Protein AF-A0A1B9ARV3-F1 (afdb_monomer)

Sequence (126 aa):
MAINAYEHFIKKLQHSSLKDSFISIQKDLKNHAILISERIQNLGGTPITSEGIFGRIEAKVVNLIENYNSEEEIIKHAIKGENIYGIKMSEDLVRGKLDEESLSLVHKILDKDREHVDYLKSLLHS

Solvent-accessible surface area (backbone atoms only — not comparable to full-atom values): 7226 Å² total; per-residue (Å²): 107,72,55,58,54,40,51,57,48,41,70,71,27,74,90,44,89,58,29,64,58,49,51,50,52,35,50,51,52,50,50,49,54,48,56,52,37,52,53,34,4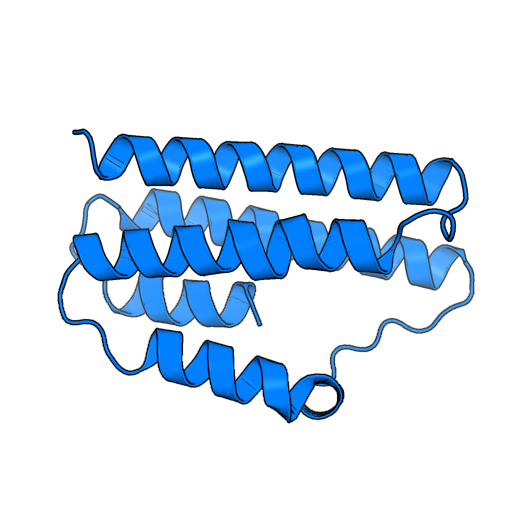3,76,74,73,45,79,68,82,85,64,68,74,84,45,46,77,58,47,55,53,51,49,60,62,68,75,72,68,93,48,71,70,48,48,43,54,44,49,38,51,45,41,52,50,62,54,38,51,46,44,54,68,71,47,65,95,71,59,56,72,68,58,42,54,53,51,49,58,48,46,53,50,48,50,52,52,39,53,54,46,51,49,67,76,76,105

Foldseek 3Di:
DLLVLLVLLLVVCVVPPCNVVSVVVSVLVVVLLVVLQVVCVVVVHHDDPDPPVPVVVNVVSVVLRPDDDDPLSSLVSNLCCLPPVVAPVVCVVCPPPDDPVSVVSSVVSNVVSVVSNVVSVVVVVD

Nearest PDB structures (foldseek):
  5ux1-assembly1_A  TM=6.892E-01  e=2.286E+00  Synechococcus sp. CC9605

Structure (mmCIF, N/CA/C/O backbone):
data_AF-A0A1B9ARV3-F1
#
_entry.id   AF-A0A1B9ARV3-F1
#
loop_
_atom_site.group_PDB
_atom_site.id
_atom_site.type_symbol
_atom_site.label_atom_id
_atom_site.label_alt_id
_atom_site.label_comp_id
_atom_site.label_asym_id
_atom_site.label_entity_id
_atom_site.label_seq_id
_atom_site.pdbx_PDB_ins_code
_atom_site.Cartn_x
_atom_site.Cartn_y
_atom_site.Cartn_z
_atom_site.occupancy
_atom_site.B_iso_or_equiv
_atom_site.auth_seq_id
_atom_site.auth_comp_id
_atom_site.auth_asym_id
_atom_site.auth_atom_id
_atom_site.pdbx_PDB_model_num
ATOM 1 N N . MET A 1 1 ? 6.340 0.013 5.255 1.00 77.75 1 MET A N 1
ATOM 2 C CA . MET A 1 1 ? 6.457 -1.146 4.331 1.00 77.75 1 MET A CA 1
ATOM 3 C C . MET A 1 1 ? 6.100 -0.795 2.886 1.00 77.75 1 MET A C 1
ATOM 5 O O . MET A 1 1 ? 7.031 -0.654 2.109 1.00 77.75 1 MET A O 1
ATOM 9 N N . ALA A 1 2 ? 4.824 -0.621 2.499 1.00 86.19 2 ALA A N 1
ATOM 10 C CA . ALA A 1 2 ? 4.455 -0.376 1.089 1.00 86.19 2 ALA A CA 1
ATOM 11 C C . ALA A 1 2 ? 5.093 0.903 0.507 1.00 86.19 2 ALA A C 1
ATOM 13 O O . ALA A 1 2 ? 5.691 0.861 -0.562 1.00 86.19 2 ALA A O 1
ATOM 14 N N . ILE A 1 3 ? 5.071 2.008 1.262 1.00 90.56 3 ILE A N 1
ATOM 15 C CA . ILE A 1 3 ? 5.721 3.278 0.885 1.00 90.56 3 ILE A CA 1
ATOM 16 C C . ILE A 1 3 ? 7.215 3.078 0.568 1.00 90.56 3 ILE A C 1
ATOM 18 O O . ILE A 1 3 ? 7.682 3.539 -0.476 1.00 90.56 3 ILE A O 1
ATOM 22 N N . ASN A 1 4 ? 7.931 2.348 1.432 1.00 86.88 4 ASN A N 1
ATOM 23 C CA . ASN A 1 4 ? 9.355 2.041 1.263 1.00 86.88 4 ASN A CA 1
ATOM 24 C C . ASN A 1 4 ? 9.570 1.149 0.027 1.00 86.88 4 ASN A C 1
ATOM 26 O O . ASN A 1 4 ? 10.448 1.426 -0.781 1.00 86.88 4 ASN A O 1
ATOM 30 N N . ALA A 1 5 ? 8.737 0.120 -0.182 1.00 88.31 5 ALA A N 1
ATOM 31 C CA . ALA A 1 5 ? 8.822 -0.735 -1.370 1.00 88.31 5 ALA A CA 1
ATOM 32 C C . ALA A 1 5 ? 8.704 0.080 -2.671 1.00 88.31 5 ALA A C 1
ATOM 34 O O . ALA A 1 5 ? 9.540 -0.051 -3.565 1.00 88.31 5 ALA A O 1
ATOM 35 N N . TYR A 1 6 ? 7.733 0.996 -2.740 1.00 92.81 6 TYR A N 1
ATOM 36 C CA . TYR A 1 6 ? 7.586 1.901 -3.881 1.00 92.81 6 TYR A CA 1
ATOM 37 C C . TYR A 1 6 ? 8.768 2.858 -4.046 1.00 92.81 6 TYR A C 1
ATOM 39 O O . TYR A 1 6 ? 9.150 3.146 -5.175 1.00 92.81 6 TYR A O 1
ATOM 47 N N . GLU A 1 7 ? 9.402 3.308 -2.962 1.00 91.62 7 GLU A N 1
ATOM 48 C CA . GLU A 1 7 ? 10.627 4.112 -3.050 1.00 91.62 7 GLU A CA 1
ATOM 49 C C . GLU A 1 7 ? 11.758 3.344 -3.753 1.00 91.62 7 GLU A C 1
ATOM 51 O O . GLU A 1 7 ? 12.418 3.877 -4.651 1.00 91.62 7 GLU A O 1
ATOM 56 N N . HIS A 1 8 ? 11.923 2.059 -3.424 1.00 90.00 8 HIS A N 1
ATOM 57 C CA . HIS A 1 8 ? 12.878 1.183 -4.101 1.00 90.00 8 HIS A CA 1
ATOM 58 C C . HIS A 1 8 ? 12.522 0.937 -5.575 1.00 90.00 8 HIS A C 1
ATOM 60 O O . HIS A 1 8 ? 13.415 0.986 -6.428 1.00 90.00 8 HIS A O 1
ATOM 66 N N . PHE A 1 9 ? 11.242 0.727 -5.902 1.00 92.50 9 PHE A N 1
ATOM 67 C CA . PHE A 1 9 ? 10.787 0.598 -7.292 1.00 92.50 9 PHE A CA 1
ATOM 68 C C . PHE A 1 9 ? 11.083 1.873 -8.095 1.00 92.50 9 PHE A C 1
ATOM 70 O O . PHE A 1 9 ? 11.734 1.817 -9.138 1.00 92.50 9 PHE A O 1
ATOM 77 N N . ILE A 1 10 ? 10.711 3.045 -7.573 1.00 94.62 10 ILE A N 1
ATOM 78 C CA . ILE A 1 10 ? 10.920 4.351 -8.221 1.00 94.62 10 ILE A CA 1
ATOM 79 C C . ILE A 1 10 ? 12.411 4.628 -8.456 1.00 94.62 10 ILE A C 1
ATOM 81 O O . ILE A 1 10 ? 12.794 5.179 -9.492 1.00 94.62 10 ILE A O 1
ATOM 85 N N . LYS A 1 11 ? 13.291 4.224 -7.531 1.00 91.88 11 LYS A N 1
ATOM 86 C CA . LYS A 1 11 ? 14.748 4.343 -7.711 1.00 91.88 11 LYS A CA 1
ATOM 87 C C . LYS A 1 11 ? 15.268 3.528 -8.902 1.00 91.88 11 LYS A C 1
ATOM 89 O O . LYS A 1 11 ? 16.269 3.910 -9.500 1.00 91.88 11 LYS A O 1
ATOM 94 N N . LYS A 1 12 ? 14.609 2.426 -9.260 1.00 90.00 12 LYS A N 1
ATOM 95 C CA . LYS A 1 12 ? 14.972 1.582 -10.410 1.00 90.00 12 LYS A CA 1
ATOM 96 C C . LYS A 1 12 ? 14.307 2.043 -11.709 1.00 90.00 12 LYS A C 1
ATOM 98 O O . LYS A 1 12 ? 14.893 1.887 -12.771 1.00 90.00 12 LYS A O 1
ATOM 103 N N . LEU A 1 13 ? 13.153 2.699 -11.614 1.00 92.88 13 LEU A N 1
ATOM 104 C CA . LEU A 1 13 ? 12.388 3.234 -12.745 1.00 92.88 13 LEU A CA 1
ATOM 105 C C . LEU A 1 13 ? 12.836 4.640 -13.197 1.00 92.88 13 LEU A C 1
ATOM 107 O O . LEU A 1 13 ? 12.077 5.329 -13.865 1.00 92.88 13 LEU A O 1
ATOM 111 N N . GLN A 1 14 ? 14.043 5.115 -12.860 1.00 89.38 14 GLN A N 1
ATOM 112 C CA . GLN A 1 14 ? 14.439 6.521 -13.091 1.00 89.38 14 GLN A CA 1
ATOM 113 C C . GLN A 1 14 ? 14.322 7.002 -14.544 1.00 89.38 14 GLN A C 1
ATOM 115 O O . GLN A 1 14 ? 14.062 8.186 -14.758 1.00 89.38 14 GLN A O 1
ATOM 120 N N . HIS A 1 15 ? 14.491 6.097 -15.508 1.00 89.81 15 HIS A N 1
ATOM 121 C CA . HIS A 1 15 ? 14.403 6.370 -16.947 1.00 89.81 15 HIS A CA 1
ATOM 122 C C . HIS A 1 15 ? 13.191 5.700 -17.614 1.00 89.81 15 HIS A C 1
ATOM 124 O O . HIS A 1 15 ? 13.103 5.674 -18.838 1.00 89.81 15 HIS A O 1
ATOM 130 N N . SER A 1 16 ? 12.276 5.150 -16.814 1.00 92.75 16 SER A N 1
ATOM 131 C CA . SER A 1 16 ? 11.073 4.462 -17.277 1.00 92.75 16 SER A CA 1
ATOM 132 C C . SER A 1 16 ? 9.901 5.430 -17.408 1.00 92.75 16 SER A C 1
ATOM 134 O O . SER A 1 16 ? 9.735 6.323 -16.572 1.00 92.75 16 SER A O 1
ATOM 136 N N . SER A 1 17 ? 9.023 5.197 -18.385 1.00 92.62 17 SER A N 1
ATOM 137 C CA . SER A 1 17 ? 7.720 5.872 -18.470 1.00 92.62 17 SER A CA 1
ATOM 138 C C . SER A 1 17 ? 6.798 5.530 -17.290 1.00 92.62 17 SER A C 1
ATOM 140 O O . SER A 1 17 ? 5.862 6.271 -17.007 1.00 92.62 17 SER A O 1
ATOM 142 N N . LEU A 1 18 ? 7.080 4.446 -16.558 1.00 95.25 18 LEU A N 1
ATOM 143 C CA . LEU A 1 18 ? 6.293 3.999 -15.406 1.00 95.25 18 LEU A CA 1
ATOM 144 C C . LEU A 1 18 ? 6.549 4.815 -14.134 1.00 95.25 18 LEU A C 1
ATOM 146 O O . LEU A 1 18 ? 5.780 4.717 -13.175 1.00 95.25 18 LEU A O 1
ATOM 150 N N . LYS A 1 19 ? 7.629 5.606 -14.100 1.00 96.31 19 LYS A N 1
ATOM 151 C CA . LYS A 1 19 ? 8.076 6.335 -12.907 1.00 96.31 19 LYS A CA 1
ATOM 152 C C . LYS A 1 19 ? 6.967 7.177 -12.284 1.00 96.31 19 LYS A C 1
ATOM 154 O O . LYS A 1 19 ? 6.746 7.093 -11.077 1.00 96.31 19 LYS A O 1
ATOM 159 N N . ASP A 1 20 ? 6.275 7.966 -13.098 1.00 97.56 20 ASP A N 1
ATOM 160 C CA . ASP A 1 20 ? 5.269 8.910 -12.611 1.00 97.56 20 ASP A CA 1
ATOM 161 C C . ASP A 1 20 ? 4.045 8.186 -12.046 1.00 97.56 20 ASP A C 1
ATOM 163 O O . ASP A 1 20 ? 3.527 8.574 -10.996 1.00 97.56 20 ASP A O 1
ATOM 167 N N . SER A 1 21 ? 3.646 7.072 -12.658 1.00 97.31 21 SER A N 1
ATOM 168 C CA . SER A 1 21 ? 2.564 6.230 -12.147 1.00 97.31 21 SER A CA 1
ATOM 169 C C . SER A 1 21 ? 2.922 5.597 -10.801 1.00 97.31 21 SER A C 1
ATOM 171 O O . SER A 1 21 ? 2.115 5.623 -9.875 1.00 97.31 21 SER A O 1
ATOM 173 N N . PHE A 1 22 ? 4.153 5.102 -10.639 1.00 97.50 22 PHE A N 1
ATOM 174 C CA . PHE A 1 22 ? 4.623 4.569 -9.354 1.00 97.50 22 PHE A CA 1
ATOM 175 C C . PHE A 1 22 ? 4.746 5.662 -8.279 1.00 97.50 22 PHE A C 1
ATOM 177 O O . PHE A 1 22 ? 4.442 5.411 -7.113 1.00 97.50 22 PHE A O 1
ATOM 184 N N . ILE A 1 23 ? 5.136 6.888 -8.651 1.00 97.94 23 ILE A N 1
ATOM 185 C CA . ILE A 1 23 ? 5.104 8.050 -7.748 1.00 97.94 23 ILE A CA 1
ATOM 186 C C . ILE A 1 23 ? 3.666 8.371 -7.328 1.00 97.94 23 ILE A C 1
ATOM 188 O O . ILE A 1 23 ? 3.439 8.686 -6.159 1.00 97.94 23 ILE A O 1
ATOM 192 N N . SER A 1 24 ? 2.703 8.301 -8.252 1.00 98.31 24 SER A N 1
ATOM 193 C CA . SER A 1 24 ? 1.287 8.532 -7.949 1.00 98.31 24 SER A CA 1
ATOM 194 C C . SER A 1 24 ? 0.776 7.532 -6.916 1.00 98.31 24 SER A C 1
ATOM 196 O O . SER A 1 24 ? 0.260 7.944 -5.882 1.00 98.31 24 SER A O 1
ATOM 198 N N . ILE A 1 25 ? 1.026 6.239 -7.131 1.00 98.31 25 ILE A N 1
ATOM 199 C CA . ILE A 1 25 ? 0.613 5.196 -6.186 1.00 98.31 25 ILE A CA 1
ATOM 200 C C . ILE A 1 25 ? 1.280 5.396 -4.816 1.00 98.31 25 ILE A C 1
ATOM 202 O O . ILE A 1 25 ? 0.627 5.318 -3.777 1.00 98.31 25 ILE A O 1
ATOM 206 N N . GLN A 1 26 ? 2.572 5.748 -4.774 1.00 97.50 26 GLN A N 1
ATOM 207 C CA . GLN A 1 26 ? 3.246 6.029 -3.502 1.00 97.50 26 GLN A CA 1
ATOM 208 C C . GLN A 1 26 ? 2.601 7.199 -2.736 1.00 97.50 26 GLN A C 1
ATOM 210 O O . GLN A 1 26 ? 2.565 7.180 -1.502 1.00 97.50 26 GLN A O 1
ATOM 215 N N . LYS A 1 27 ? 2.121 8.234 -3.437 1.00 98.12 27 LYS A N 1
ATOM 216 C CA . LYS A 1 27 ? 1.414 9.360 -2.808 1.00 98.12 27 LYS A CA 1
ATOM 217 C C . LYS A 1 27 ? 0.090 8.909 -2.201 1.00 98.12 27 LYS A C 1
ATOM 219 O O . LYS A 1 27 ? -0.184 9.285 -1.064 1.00 98.12 27 LYS A O 1
ATOM 224 N N . ASP A 1 28 ? -0.660 8.066 -2.902 1.00 98.31 28 ASP A N 1
ATOM 225 C CA . ASP A 1 28 ? -1.912 7.504 -2.390 1.00 98.31 28 ASP A CA 1
ATOM 226 C C . ASP A 1 28 ? -1.651 6.669 -1.127 1.00 98.31 28 ASP A C 1
ATOM 228 O O . ASP A 1 28 ? -2.248 6.928 -0.084 1.00 98.31 28 ASP A O 1
ATOM 232 N N . LEU A 1 29 ? -0.637 5.795 -1.140 1.00 96.00 29 LEU A N 1
ATOM 233 C CA . LEU A 1 29 ? -0.225 5.016 0.037 1.00 96.00 29 LEU A CA 1
ATOM 234 C C . LEU A 1 29 ? 0.194 5.893 1.234 1.00 96.00 29 LEU A C 1
ATOM 236 O O . LEU A 1 29 ? -0.095 5.559 2.386 1.00 96.00 29 LEU A O 1
ATOM 240 N N . LYS A 1 30 ? 0.873 7.022 0.987 1.00 95.94 30 LYS A N 1
ATOM 241 C CA . LYS A 1 30 ? 1.211 8.007 2.032 1.00 95.94 30 LYS A CA 1
ATOM 242 C C . LYS A 1 30 ? -0.048 8.660 2.604 1.00 95.94 30 LYS A C 1
ATOM 244 O O . LYS A 1 30 ? -0.170 8.753 3.823 1.00 95.94 30 LYS A O 1
ATOM 249 N N . ASN A 1 31 ? -0.990 9.053 1.750 1.00 97.75 31 ASN A N 1
ATOM 250 C CA . ASN A 1 31 ? -2.274 9.597 2.185 1.00 97.75 31 ASN A CA 1
ATOM 251 C C . ASN A 1 31 ? -3.089 8.574 2.987 1.00 97.75 31 ASN A C 1
ATOM 253 O O . ASN A 1 31 ? -3.631 8.925 4.030 1.00 97.75 31 ASN A O 1
ATOM 257 N N . HIS A 1 32 ? -3.127 7.306 2.568 1.00 96.31 32 HIS A N 1
ATOM 258 C CA . HIS A 1 32 ? -3.798 6.234 3.308 1.00 96.31 32 HIS A CA 1
ATOM 259 C C . HIS A 1 32 ? -3.236 6.106 4.731 1.00 96.31 32 HIS A C 1
ATOM 261 O O . HIS A 1 32 ? -3.995 6.049 5.700 1.00 96.31 32 HIS A O 1
ATOM 267 N N . ALA A 1 33 ? -1.906 6.134 4.877 1.00 94.38 33 ALA A N 1
ATOM 268 C CA . ALA A 1 33 ? -1.253 6.083 6.184 1.00 94.38 33 ALA A CA 1
ATOM 269 C C . ALA A 1 33 ? -1.612 7.285 7.076 1.00 94.38 33 ALA A C 1
ATOM 271 O O . ALA A 1 33 ? -1.812 7.107 8.281 1.00 94.38 33 ALA A O 1
ATOM 272 N N . ILE A 1 34 ? -1.722 8.487 6.498 1.00 95.88 34 ILE A N 1
ATOM 273 C CA . ILE A 1 34 ? -2.152 9.698 7.213 1.00 95.88 34 ILE A CA 1
ATOM 274 C C . ILE A 1 34 ? -3.593 9.537 7.706 1.00 95.88 34 ILE A C 1
ATOM 276 O O . ILE A 1 34 ? -3.827 9.641 8.907 1.00 95.88 34 ILE A O 1
ATOM 280 N N . LEU A 1 35 ? -4.529 9.184 6.820 1.00 97.31 35 LEU A N 1
ATOM 281 C CA . LEU A 1 35 ? -5.949 9.038 7.164 1.00 97.31 35 LEU A CA 1
ATOM 282 C C . LEU A 1 35 ? -6.181 7.994 8.266 1.00 97.31 35 LEU A C 1
ATOM 284 O O . LEU A 1 35 ? -6.950 8.221 9.200 1.00 97.31 35 LEU A O 1
ATOM 288 N N . ILE A 1 36 ? -5.493 6.850 8.188 1.00 95.50 36 ILE A N 1
ATOM 289 C CA . ILE A 1 36 ? -5.569 5.811 9.225 1.00 95.50 36 ILE A CA 1
ATOM 290 C C . ILE A 1 36 ? -4.995 6.328 10.549 1.00 95.50 36 ILE A C 1
ATOM 292 O O . ILE A 1 36 ? -5.580 6.095 11.607 1.00 95.50 36 ILE A O 1
ATOM 296 N N . SER A 1 37 ? -3.867 7.041 10.507 1.00 95.62 37 SER A N 1
ATOM 297 C CA . SER A 1 37 ? -3.233 7.592 11.709 1.00 95.62 37 SER A CA 1
ATOM 298 C C . SER A 1 37 ? -4.128 8.616 12.403 1.00 95.62 37 SER A C 1
ATOM 300 O O . SER A 1 37 ? -4.275 8.567 13.622 1.00 95.62 37 SER A O 1
ATOM 302 N N . GLU A 1 38 ? -4.764 9.499 11.636 1.00 97.06 38 GLU A N 1
ATOM 303 C CA . GLU A 1 38 ? -5.743 10.460 12.145 1.00 97.06 38 GLU A CA 1
ATOM 304 C C . GLU A 1 38 ? -6.944 9.745 12.766 1.00 97.06 38 GLU A C 1
ATOM 306 O O . GLU A 1 38 ? -7.340 10.072 13.885 1.00 97.06 38 GLU A O 1
ATOM 311 N N . ARG A 1 39 ? -7.481 8.706 12.107 1.00 96.94 39 ARG A N 1
ATOM 312 C CA . ARG A 1 39 ? -8.593 7.921 12.663 1.00 96.94 39 ARG A CA 1
ATOM 313 C C . ARG A 1 39 ? -8.227 7.270 13.995 1.00 96.94 39 ARG A C 1
ATOM 315 O O . ARG A 1 39 ? -9.014 7.333 14.935 1.00 96.94 39 ARG A O 1
ATOM 322 N N . ILE A 1 40 ? -7.034 6.683 14.095 1.00 95.81 40 ILE A N 1
ATOM 323 C CA . ILE A 1 40 ? -6.534 6.083 15.339 1.00 95.81 40 ILE A CA 1
ATOM 324 C C . ILE A 1 40 ? -6.438 7.137 16.452 1.00 95.81 40 ILE A C 1
ATOM 326 O O . ILE A 1 40 ? -6.900 6.880 17.562 1.00 95.81 40 ILE A O 1
ATOM 330 N N . GLN A 1 41 ? -5.889 8.320 16.160 1.00 96.88 41 GLN A N 1
ATOM 331 C CA . GLN A 1 41 ? -5.769 9.408 17.140 1.00 96.88 41 GLN A CA 1
ATOM 332 C C . GLN A 1 41 ? -7.132 9.943 17.587 1.00 96.88 41 GLN A C 1
ATOM 334 O O . GLN A 1 41 ? -7.343 10.155 18.780 1.00 96.88 41 GLN A O 1
ATOM 339 N N . ASN A 1 42 ? -8.084 10.090 16.662 1.00 97.19 42 ASN A N 1
ATOM 340 C CA . ASN A 1 42 ? -9.450 10.525 16.967 1.00 97.19 42 ASN A CA 1
ATOM 341 C C . ASN A 1 42 ? -10.190 9.536 17.883 1.00 97.19 42 ASN A C 1
ATOM 343 O O . ASN A 1 42 ? -11.051 9.939 18.661 1.00 97.19 42 ASN A O 1
ATOM 347 N N . LEU A 1 43 ? -9.827 8.251 17.830 1.00 96.75 43 LEU A N 1
ATOM 348 C CA . LEU A 1 43 ? -10.319 7.207 18.733 1.00 96.75 43 LEU A CA 1
ATOM 349 C C . LEU A 1 43 ? -9.538 7.130 20.063 1.00 96.75 43 LEU A C 1
ATOM 351 O O . LEU A 1 43 ? -9.783 6.235 20.869 1.00 96.75 43 LEU A O 1
ATOM 355 N N . GLY A 1 44 ? -8.593 8.046 20.303 1.00 96.81 44 GLY A N 1
ATOM 356 C CA . GLY A 1 44 ? -7.744 8.080 21.498 1.00 96.81 44 GLY A CA 1
ATOM 357 C C . GLY A 1 44 ? -6.582 7.082 21.482 1.00 96.81 44 GLY A C 1
ATOM 358 O O . GLY A 1 44 ? -5.941 6.871 22.511 1.00 96.81 44 GLY A O 1
ATOM 359 N N . GLY A 1 45 ? -6.313 6.446 20.340 1.00 95.25 45 GLY A N 1
ATOM 360 C CA . GLY A 1 45 ? -5.191 5.532 20.154 1.00 95.25 45 GLY A CA 1
ATOM 361 C C . GLY A 1 45 ? -3.908 6.237 19.707 1.00 95.2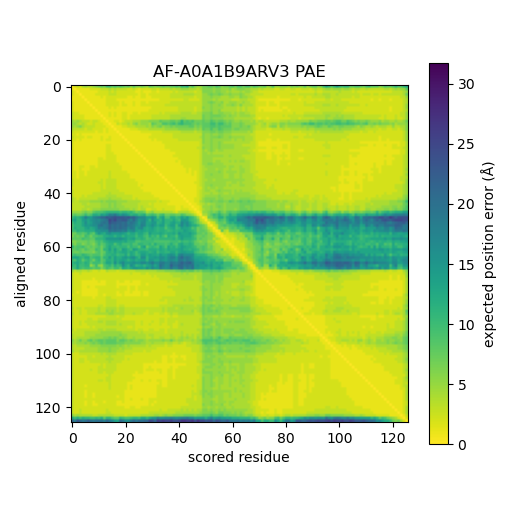5 45 GLY A C 1
ATOM 362 O O . GLY A 1 45 ? -3.919 7.368 19.225 1.00 95.25 45 GLY A O 1
ATOM 363 N N . THR A 1 46 ? -2.787 5.522 19.796 1.00 94.25 46 THR A N 1
ATOM 364 C CA . THR A 1 46 ? -1.485 5.989 19.298 1.00 94.25 46 THR A CA 1
ATOM 365 C C . THR A 1 46 ? -1.099 5.186 18.055 1.00 94.25 46 THR A C 1
ATOM 367 O O . THR A 1 46 ? -0.886 3.976 18.175 1.00 94.25 46 THR A O 1
ATOM 370 N N . PRO A 1 47 ? -0.987 5.809 16.866 1.00 90.00 47 PRO A N 1
ATOM 371 C CA . PRO A 1 47 ? -0.506 5.127 15.670 1.00 90.00 47 PRO A CA 1
ATOM 372 C C . PRO A 1 47 ? 0.916 4.615 15.882 1.00 90.00 47 PRO A C 1
ATOM 374 O O . PRO A 1 47 ? 1.781 5.347 16.366 1.00 90.00 47 PRO A O 1
ATOM 377 N N . ILE A 1 48 ? 1.173 3.366 15.499 1.00 83.00 48 ILE A N 1
ATOM 378 C CA . ILE A 1 48 ? 2.507 2.779 15.603 1.00 83.00 48 ILE A CA 1
ATOM 379 C C . ILE A 1 48 ? 3.146 2.740 14.218 1.00 83.00 48 ILE A C 1
ATOM 381 O O . ILE A 1 48 ? 2.623 2.120 13.297 1.00 83.00 48 ILE A O 1
ATOM 385 N N . THR A 1 49 ? 4.307 3.378 14.094 1.00 69.56 49 THR A N 1
ATOM 386 C CA . THR A 1 49 ? 5.108 3.444 12.861 1.00 69.56 49 THR A CA 1
ATOM 387 C C . THR A 1 49 ? 6.297 2.479 12.864 1.00 69.56 49 THR A C 1
ATOM 389 O O . THR A 1 49 ? 7.066 2.446 11.908 1.00 69.56 49 THR A O 1
ATOM 392 N N . SER A 1 50 ? 6.461 1.695 13.935 1.00 57.81 50 SER A N 1
ATOM 393 C CA . SER A 1 50 ? 7.634 0.848 14.164 1.00 57.81 50 SER A CA 1
ATOM 394 C C . SER A 1 50 ? 7.755 -0.280 13.137 1.00 57.81 50 SER A C 1
ATOM 396 O O . SER A 1 50 ? 6.928 -1.194 13.096 1.00 57.81 50 SER A O 1
ATOM 398 N N . GLU A 1 51 ? 8.848 -0.244 12.372 1.00 54.81 51 GLU A N 1
ATOM 399 C CA . GLU A 1 51 ? 9.282 -1.305 11.453 1.00 54.81 51 GLU A CA 1
ATOM 400 C C . GLU A 1 51 ? 9.484 -2.648 12.197 1.00 54.81 51 GLU A C 1
ATOM 402 O O . GLU A 1 51 ? 9.131 -3.710 11.687 1.00 54.81 51 GLU A O 1
ATOM 407 N N . GLY A 1 52 ? 9.874 -2.615 13.479 1.00 54.41 52 GLY A N 1
ATOM 408 C CA . GLY A 1 52 ? 10.214 -3.809 14.263 1.00 54.41 52 GLY A CA 1
ATOM 409 C C . GLY A 1 52 ? 9.048 -4.711 14.703 1.00 54.41 52 GLY A C 1
ATOM 410 O O . GLY A 1 52 ? 9.274 -5.890 14.981 1.00 54.41 52 GLY A O 1
ATOM 411 N N . ILE A 1 53 ? 7.800 -4.223 14.760 1.00 61.12 53 ILE A N 1
ATOM 412 C CA . ILE A 1 53 ? 6.653 -5.044 15.225 1.00 61.12 53 ILE A CA 1
ATOM 413 C C . ILE A 1 53 ? 6.275 -6.117 14.194 1.00 61.12 53 ILE A C 1
ATOM 415 O O . ILE A 1 53 ? 5.807 -7.201 14.547 1.00 61.12 53 ILE A O 1
ATOM 419 N N . PHE A 1 54 ? 6.535 -5.849 12.915 1.00 64.81 54 PHE A N 1
ATOM 420 C CA . PHE A 1 54 ? 6.183 -6.728 11.806 1.00 64.81 54 PHE A CA 1
ATOM 421 C C . PHE A 1 54 ? 7.409 -7.389 11.160 1.00 64.81 54 PHE A C 1
ATOM 423 O O . PHE A 1 54 ? 7.350 -7.758 9.990 1.00 64.81 54 PHE A O 1
ATOM 430 N N . GLY A 1 55 ? 8.496 -7.618 11.909 1.00 65.00 55 GLY A N 1
ATOM 431 C CA . GLY A 1 55 ? 9.795 -8.046 11.359 1.00 65.00 55 GLY A CA 1
ATOM 432 C C . GLY A 1 55 ? 9.773 -9.267 10.417 1.00 65.00 55 GLY A C 1
ATOM 433 O O . GLY A 1 55 ? 10.503 -9.311 9.431 1.00 65.00 55 GLY A O 1
ATOM 434 N N . ARG A 1 56 ? 8.888 -10.260 10.626 1.00 66.56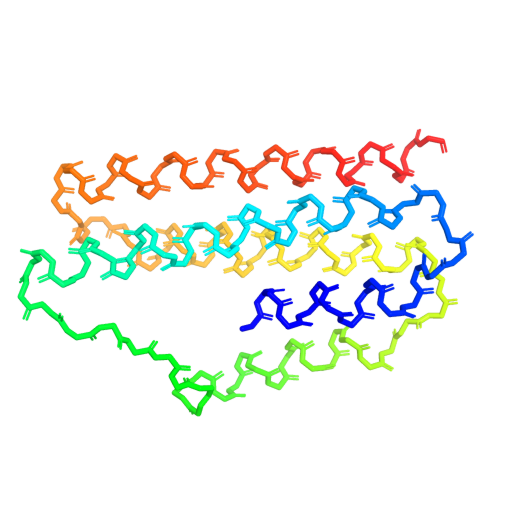 56 ARG A N 1
ATOM 435 C CA . ARG A 1 56 ? 8.739 -11.396 9.679 1.00 66.56 56 ARG A CA 1
ATOM 436 C C . ARG A 1 56 ? 8.103 -10.998 8.343 1.00 66.56 56 ARG A C 1
ATOM 438 O O . ARG A 1 56 ? 8.347 -11.649 7.329 1.00 66.56 56 ARG A O 1
ATOM 445 N N . ILE A 1 57 ? 7.234 -9.993 8.356 1.00 67.38 57 ILE A N 1
ATOM 446 C CA . ILE A 1 57 ? 6.597 -9.435 7.159 1.00 67.38 57 ILE A CA 1
ATOM 447 C C . ILE A 1 57 ? 7.589 -8.517 6.457 1.00 67.38 57 ILE A C 1
ATOM 449 O O . ILE A 1 57 ? 7.755 -8.627 5.247 1.00 67.38 57 ILE A O 1
ATOM 453 N N . GLU A 1 58 ? 8.318 -7.711 7.224 1.00 67.69 58 GLU A N 1
ATOM 454 C CA . GLU A 1 58 ? 9.393 -6.861 6.727 1.00 67.69 58 GLU A CA 1
ATOM 455 C C . GLU A 1 58 ? 10.451 -7.674 5.970 1.00 67.69 58 GLU A C 1
ATOM 457 O O . GLU A 1 58 ? 10.710 -7.389 4.807 1.00 67.69 58 GLU A O 1
ATOM 462 N N . ALA A 1 59 ? 10.952 -8.777 6.538 1.00 69.31 59 ALA A N 1
ATOM 463 C CA . ALA A 1 59 ? 11.906 -9.654 5.853 1.00 69.31 59 ALA A CA 1
ATOM 464 C C . ALA A 1 59 ? 11.356 -10.248 4.538 1.00 69.31 59 ALA A C 1
ATOM 466 O O . ALA A 1 59 ? 12.103 -10.475 3.586 1.00 69.31 59 ALA A O 1
ATOM 467 N N . LYS A 1 60 ? 10.043 -10.506 4.447 1.00 68.12 60 LYS A N 1
ATOM 468 C CA . LYS A 1 60 ? 9.410 -10.959 3.194 1.00 68.12 60 LYS A CA 1
ATOM 469 C C . LYS A 1 60 ? 9.315 -9.833 2.167 1.00 68.12 60 LYS A C 1
ATOM 471 O O . LYS A 1 60 ? 9.507 -10.096 0.986 1.00 68.12 60 LYS A O 1
ATOM 476 N N . VAL A 1 61 ? 9.031 -8.610 2.610 1.00 68.50 61 VAL A N 1
ATOM 477 C CA . VAL A 1 61 ? 8.996 -7.415 1.759 1.00 68.50 61 VAL A CA 1
ATOM 478 C C . VAL A 1 61 ? 10.401 -7.070 1.262 1.00 68.50 61 VAL A C 1
ATOM 480 O O . VAL A 1 61 ? 10.565 -6.847 0.074 1.00 68.50 61 VAL A O 1
ATOM 483 N N . VAL A 1 62 ? 11.430 -7.138 2.107 1.00 68.44 62 VAL A N 1
ATOM 484 C CA . VAL A 1 62 ? 12.833 -6.941 1.702 1.00 68.44 62 VAL A CA 1
ATOM 485 C C . VAL A 1 62 ? 13.259 -7.966 0.647 1.00 68.44 62 VAL A C 1
ATOM 487 O O . VAL A 1 62 ? 13.756 -7.582 -0.405 1.00 68.44 62 VAL A O 1
ATOM 490 N N . ASN A 1 63 ? 12.959 -9.254 0.843 1.00 67.88 63 ASN A N 1
ATOM 491 C CA . ASN A 1 63 ? 13.254 -10.284 -0.164 1.00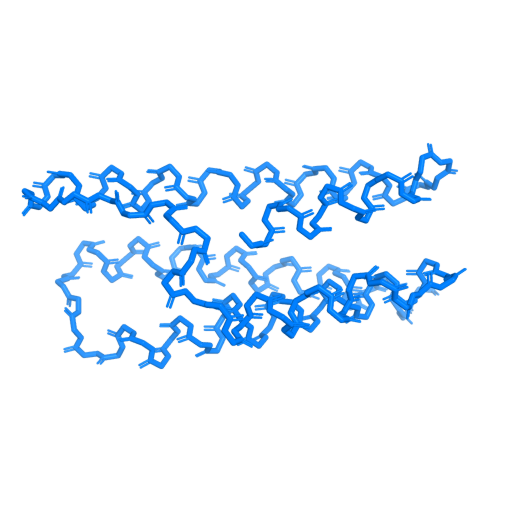 67.88 63 ASN A CA 1
ATOM 492 C C . ASN A 1 63 ? 12.541 -10.050 -1.510 1.00 67.88 63 ASN A C 1
ATOM 494 O O . ASN A 1 63 ? 13.072 -10.414 -2.557 1.00 67.88 63 ASN A O 1
ATOM 498 N N . LEU A 1 64 ? 11.343 -9.455 -1.487 1.00 65.25 64 LEU A N 1
ATOM 499 C CA . LEU A 1 64 ? 10.625 -9.023 -2.691 1.00 65.25 64 LEU A CA 1
ATOM 500 C C . LEU A 1 64 ? 11.297 -7.813 -3.358 1.00 65.25 64 LEU A C 1
ATOM 502 O O . LEU A 1 64 ? 11.100 -7.591 -4.546 1.00 65.25 64 LEU A O 1
ATOM 506 N N . ILE A 1 65 ? 12.064 -7.020 -2.608 1.00 66.56 65 ILE A N 1
ATOM 507 C CA . ILE A 1 65 ? 12.682 -5.790 -3.100 1.00 66.56 65 ILE A CA 1
ATOM 508 C C . ILE A 1 65 ? 14.112 -6.018 -3.632 1.00 66.56 65 ILE A C 1
ATOM 510 O O . ILE A 1 65 ? 14.577 -5.295 -4.511 1.00 66.56 65 ILE A O 1
ATOM 514 N N . GLU A 1 66 ? 14.823 -7.022 -3.120 1.00 66.50 66 GLU A N 1
ATOM 515 C CA . GLU A 1 66 ? 16.250 -7.222 -3.414 1.00 66.50 66 GLU A CA 1
ATOM 516 C C . GLU A 1 66 ? 16.542 -8.019 -4.700 1.00 66.50 66 GLU A C 1
ATOM 518 O O . GLU A 1 66 ? 17.662 -7.950 -5.202 1.00 66.50 66 GLU A O 1
ATOM 523 N N . ASN A 1 67 ? 15.558 -8.717 -5.285 1.00 63.00 67 ASN A N 1
ATOM 524 C CA . ASN A 1 67 ? 15.778 -9.655 -6.399 1.00 63.00 67 ASN A CA 1
ATOM 525 C C . ASN A 1 67 ? 14.859 -9.412 -7.613 1.00 63.00 67 ASN A C 1
ATOM 527 O O . ASN A 1 67 ? 14.059 -10.275 -7.971 1.00 63.00 67 ASN A O 1
ATOM 531 N N . TYR A 1 68 ? 14.981 -8.258 -8.273 1.00 70.88 68 TYR A N 1
ATOM 532 C CA . TYR A 1 68 ? 14.379 -8.032 -9.594 1.00 70.88 68 TYR A CA 1
ATOM 533 C C . TYR A 1 68 ? 15.289 -7.192 -10.500 1.00 70.88 68 TYR A C 1
ATOM 535 O O . TYR A 1 68 ? 15.946 -6.246 -10.057 1.00 70.88 68 TYR A O 1
ATOM 543 N N . ASN A 1 69 ? 15.312 -7.536 -11.788 1.00 72.25 69 ASN A N 1
ATOM 544 C CA . ASN A 1 69 ? 16.186 -6.953 -12.809 1.00 72.25 69 ASN A CA 1
ATOM 545 C C . ASN A 1 69 ? 15.417 -6.328 -13.985 1.00 72.25 69 ASN A C 1
ATOM 547 O O . ASN A 1 69 ? 16.044 -5.790 -14.896 1.00 72.25 69 ASN A O 1
ATOM 551 N N . SER A 1 70 ? 14.082 -6.376 -13.977 1.00 89.44 70 SER A N 1
ATOM 552 C CA . SER A 1 70 ? 13.239 -5.857 -15.062 1.00 89.44 70 SER A CA 1
ATOM 553 C C . SER A 1 70 ? 12.040 -5.049 -14.562 1.00 89.44 70 SER A C 1
ATOM 555 O O . SER A 1 70 ?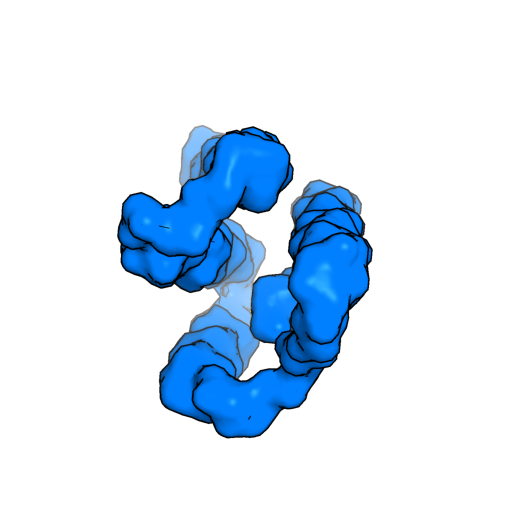 11.587 -5.209 -13.427 1.00 89.44 70 SER A O 1
ATOM 557 N N . GLU A 1 71 ? 11.496 -4.191 -15.431 1.00 92.50 71 GLU A N 1
ATOM 558 C CA . GLU A 1 71 ? 10.250 -3.459 -15.162 1.00 92.50 71 GLU A CA 1
ATOM 559 C C . GLU A 1 71 ? 9.065 -4.411 -14.955 1.00 92.50 71 GLU A C 1
ATOM 561 O O . GLU A 1 71 ? 8.250 -4.199 -14.061 1.00 92.50 71 GLU A O 1
ATOM 566 N N . GLU A 1 72 ? 9.010 -5.508 -15.714 1.00 93.12 72 GLU A N 1
ATOM 567 C CA . GLU A 1 72 ? 7.983 -6.543 -15.572 1.00 93.12 72 GLU A CA 1
ATOM 568 C C . GLU A 1 72 ? 8.004 -7.173 -14.171 1.00 93.12 72 GLU A C 1
ATOM 570 O O . GLU A 1 72 ? 6.963 -7.343 -13.531 1.00 93.12 72 GLU A O 1
ATOM 575 N N . GLU A 1 73 ? 9.193 -7.488 -13.653 1.00 91.56 73 GLU A N 1
ATOM 576 C CA . GLU A 1 73 ? 9.331 -7.984 -12.287 1.00 91.56 73 GLU A CA 1
ATOM 577 C C . GLU A 1 73 ? 8.943 -6.919 -11.261 1.00 91.56 73 GLU A C 1
ATOM 579 O O . GLU A 1 73 ? 8.259 -7.263 -10.299 1.00 91.56 73 GLU A O 1
ATOM 584 N N . ILE A 1 74 ? 9.302 -5.645 -11.456 1.00 92.81 74 ILE A N 1
ATOM 585 C CA . ILE A 1 74 ? 8.862 -4.546 -10.578 1.00 92.81 74 ILE A CA 1
ATOM 586 C C . ILE A 1 74 ? 7.332 -4.499 -10.503 1.00 92.81 74 ILE A C 1
ATOM 588 O O . ILE A 1 74 ? 6.770 -4.464 -9.408 1.00 92.81 74 ILE A O 1
ATOM 592 N N . ILE A 1 75 ? 6.652 -4.561 -11.649 1.00 95.12 75 ILE A N 1
ATOM 593 C CA . ILE A 1 75 ? 5.187 -4.558 -11.718 1.00 95.12 75 ILE A CA 1
ATOM 594 C C . ILE A 1 75 ? 4.610 -5.779 -10.985 1.00 95.12 75 ILE A C 1
ATOM 596 O O . ILE A 1 75 ? 3.716 -5.634 -10.152 1.00 95.12 75 ILE A O 1
ATOM 600 N N . LYS A 1 76 ? 5.150 -6.982 -11.219 1.00 93.19 76 LYS A N 1
ATOM 601 C CA . LYS A 1 76 ? 4.725 -8.210 -10.519 1.00 93.19 76 LY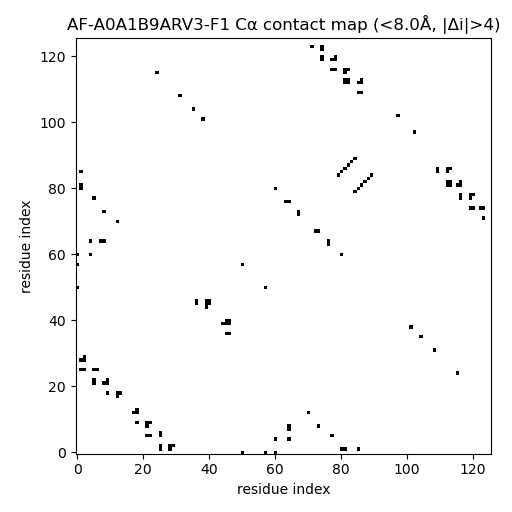S A CA 1
ATOM 602 C C . LYS A 1 76 ? 4.899 -8.106 -9.001 1.00 93.19 76 LYS A C 1
ATOM 604 O O . LYS A 1 76 ? 4.024 -8.542 -8.248 1.00 93.19 76 LYS A O 1
ATOM 609 N N . HIS A 1 77 ? 6.005 -7.522 -8.544 1.00 91.81 77 HIS A N 1
ATOM 610 C CA . HIS A 1 77 ? 6.268 -7.301 -7.125 1.00 91.81 77 HIS A CA 1
ATOM 611 C C . HIS A 1 77 ? 5.311 -6.268 -6.521 1.00 91.81 77 HIS A C 1
ATOM 613 O O . HIS A 1 77 ? 4.788 -6.514 -5.434 1.00 91.81 77 HIS A O 1
ATOM 619 N N . ALA A 1 78 ? 5.012 -5.179 -7.234 1.00 93.44 78 ALA A N 1
ATOM 620 C CA . ALA A 1 78 ? 4.023 -4.186 -6.818 1.00 93.44 78 ALA A CA 1
ATOM 621 C C . ALA A 1 78 ? 2.616 -4.799 -6.695 1.00 93.44 78 ALA A C 1
ATOM 623 O O . ALA A 1 78 ? 1.995 -4.686 -5.638 1.00 93.44 78 ALA A O 1
ATOM 624 N N . ILE A 1 79 ? 2.165 -5.568 -7.699 1.00 94.81 79 ILE A N 1
ATOM 625 C CA . ILE A 1 79 ? 0.881 -6.297 -7.666 1.00 94.81 79 ILE A CA 1
ATOM 626 C C . ILE A 1 79 ? 0.813 -7.222 -6.451 1.00 94.81 79 ILE A C 1
ATOM 628 O O . ILE A 1 79 ? -0.189 -7.252 -5.738 1.00 94.81 79 ILE A O 1
ATOM 632 N N . LYS A 1 80 ? 1.872 -7.999 -6.202 1.00 91.69 80 LYS A N 1
ATOM 633 C CA . LYS A 1 80 ? 1.929 -8.906 -5.051 1.00 91.69 80 LYS A CA 1
ATOM 634 C C . LYS A 1 80 ? 1.895 -8.139 -3.726 1.00 91.69 80 LYS A C 1
ATOM 636 O O . LYS A 1 80 ? 1.220 -8.580 -2.796 1.00 91.69 80 LYS A O 1
ATOM 641 N N . GLY A 1 81 ? 2.614 -7.019 -3.660 1.00 89.94 81 GLY A N 1
ATOM 642 C CA . GLY A 1 81 ? 2.638 -6.075 -2.547 1.00 89.94 81 GLY A CA 1
ATOM 643 C C . GLY A 1 81 ? 1.235 -5.629 -2.146 1.00 89.94 81 GLY A C 1
ATOM 644 O O . GLY A 1 81 ? 0.782 -5.907 -1.035 1.00 89.94 81 GLY A O 1
ATOM 645 N N . GLU A 1 82 ? 0.542 -4.999 -3.088 1.00 93.38 82 GLU A N 1
ATOM 646 C CA . GLU A 1 82 ? -0.798 -4.436 -2.901 1.00 93.38 82 GLU A CA 1
ATOM 647 C C . GLU A 1 82 ? -1.830 -5.536 -2.641 1.00 93.38 82 GLU A C 1
ATOM 649 O O . GLU A 1 82 ? -2.541 -5.501 -1.643 1.00 93.38 82 GLU A O 1
ATOM 654 N N . ASN A 1 83 ? -1.865 -6.586 -3.465 1.00 92.81 83 ASN A N 1
ATOM 655 C CA . ASN A 1 83 ? -2.927 -7.588 -3.395 1.00 92.81 83 ASN A CA 1
ATOM 656 C C . ASN A 1 83 ? -2.849 -8.471 -2.136 1.00 92.81 83 ASN A C 1
ATOM 658 O O . ASN A 1 83 ? -3.866 -8.771 -1.510 1.00 92.81 83 ASN A O 1
ATOM 662 N N . ILE A 1 84 ? -1.645 -8.912 -1.746 1.00 87.88 84 ILE A N 1
ATOM 663 C CA . ILE A 1 84 ? -1.489 -9.823 -0.602 1.00 87.88 84 ILE A CA 1
ATOM 664 C C . ILE A 1 84 ? -1.384 -9.049 0.710 1.00 87.88 84 ILE A C 1
ATOM 666 O O . ILE A 1 84 ? -2.066 -9.399 1.674 1.00 87.88 84 ILE A O 1
ATOM 670 N N . TYR A 1 85 ? -0.512 -8.042 0.770 1.00 85.56 85 TYR A N 1
ATOM 671 C CA . TYR A 1 85 ? -0.188 -7.366 2.027 1.00 85.56 85 TYR A CA 1
ATOM 672 C C . TYR A 1 85 ? -1.023 -6.105 2.252 1.00 85.56 85 TYR A C 1
ATOM 674 O O . TYR A 1 85 ? -1.338 -5.810 3.400 1.00 85.56 85 TYR A O 1
ATOM 682 N N . GLY A 1 86 ? -1.385 -5.384 1.188 1.00 88.69 86 GLY A N 1
ATOM 683 C CA . GLY A 1 86 ? -2.268 -4.218 1.265 1.00 88.69 86 GLY A CA 1
ATOM 684 C C . GLY A 1 86 ? -3.727 -4.619 1.459 1.00 88.69 86 GLY A C 1
ATOM 685 O O . GLY A 1 86 ? -4.328 -4.272 2.468 1.00 88.69 86 GLY A O 1
ATOM 686 N N . ILE A 1 87 ? -4.272 -5.418 0.541 1.00 94.75 87 ILE A N 1
ATOM 687 C CA . ILE A 1 87 ? -5.703 -5.729 0.479 1.00 94.75 87 ILE A CA 1
ATOM 688 C C . ILE A 1 87 ? -6.047 -6.925 1.365 1.00 94.75 87 ILE A C 1
ATOM 690 O O . ILE A 1 87 ? -6.659 -6.762 2.420 1.00 94.75 87 ILE A O 1
ATOM 694 N N . LYS A 1 88 ? -5.618 -8.134 0.977 1.00 93.19 88 LYS A N 1
ATOM 695 C CA . LYS A 1 88 ? -6.067 -9.377 1.625 1.00 93.19 88 LYS A CA 1
ATOM 696 C C . LYS A 1 88 ? -5.748 -9.409 3.120 1.00 93.19 88 LYS A C 1
ATOM 698 O O . LYS A 1 88 ? -6.601 -9.744 3.938 1.00 93.19 88 LYS A O 1
ATOM 703 N N . MET A 1 89 ? -4.515 -9.061 3.485 1.00 90.19 89 MET A N 1
ATOM 704 C CA . MET A 1 89 ? -4.108 -9.050 4.888 1.00 90.19 89 MET A CA 1
ATOM 705 C C . MET A 1 89 ? -4.890 -8.013 5.705 1.00 90.19 89 MET A C 1
ATOM 707 O O . MET A 1 89 ? -5.272 -8.313 6.836 1.00 90.19 89 MET A O 1
ATOM 711 N N . SER A 1 90 ? -5.149 -6.825 5.153 1.00 91.31 90 SER A N 1
ATOM 712 C CA . SER A 1 90 ? -5.930 -5.795 5.846 1.00 91.31 90 SER A CA 1
ATOM 713 C C . SER A 1 90 ? -7.382 -6.224 6.028 1.00 91.31 90 SER A C 1
ATOM 715 O O . SER A 1 90 ? -7.896 -6.117 7.136 1.00 91.31 90 SER A O 1
ATOM 717 N N . GLU A 1 91 ? -8.019 -6.787 4.997 1.00 94.19 91 GLU A N 1
ATOM 718 C CA . GLU A 1 91 ? -9.377 -7.342 5.084 1.00 94.19 91 GLU A CA 1
ATOM 719 C C . GLU A 1 91 ? -9.495 -8.405 6.183 1.00 94.19 91 GLU A C 1
ATOM 721 O O . GLU A 1 91 ? -10.420 -8.364 6.997 1.00 94.19 91 GLU A O 1
ATOM 726 N N . ASP A 1 92 ? -8.550 -9.347 6.234 1.00 93.06 92 ASP A N 1
ATOM 727 C CA . ASP A 1 92 ? -8.516 -10.392 7.259 1.00 93.06 92 ASP A CA 1
ATOM 728 C C . ASP A 1 92 ? -8.271 -9.805 8.660 1.00 93.06 92 ASP A C 1
ATOM 730 O O . ASP A 1 92 ? -8.859 -10.262 9.645 1.00 93.06 92 ASP A O 1
ATOM 734 N N . LEU A 1 93 ? -7.431 -8.769 8.766 1.00 89.00 93 LEU A N 1
ATOM 735 C CA . LEU A 1 93 ? -7.106 -8.125 10.036 1.00 89.00 93 LEU A CA 1
ATOM 736 C C . LEU A 1 93 ? -8.310 -7.395 10.636 1.00 89.00 93 LEU A C 1
ATOM 738 O O . LEU A 1 93 ? -8.520 -7.494 11.849 1.00 89.00 93 LEU A O 1
ATOM 742 N N . VAL A 1 94 ? -9.077 -6.673 9.818 1.00 91.62 94 VAL A N 1
ATOM 743 C CA . VAL A 1 94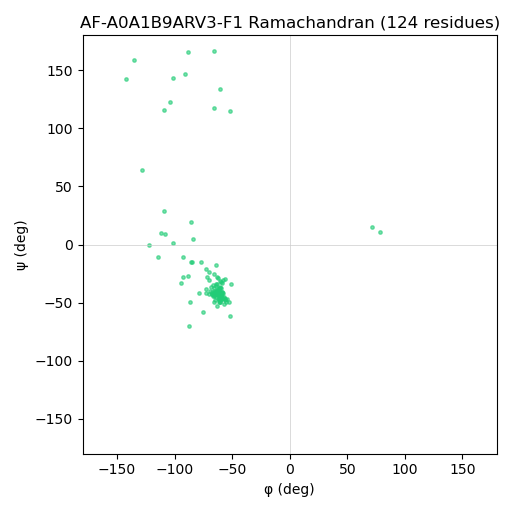 ? -10.137 -5.757 10.275 1.00 91.62 94 VAL A CA 1
ATOM 744 C C . VAL A 1 94 ? -11.528 -6.391 10.353 1.00 91.62 94 VAL A C 1
ATOM 746 O O . VAL A 1 94 ? -12.444 -5.791 10.920 1.00 91.62 94 VAL A O 1
ATOM 749 N N . ARG A 1 95 ? -11.706 -7.602 9.809 1.00 91.81 95 ARG A N 1
ATOM 750 C CA . ARG A 1 95 ? -13.004 -8.285 9.717 1.00 91.81 95 ARG A CA 1
ATOM 751 C C . ARG A 1 95 ? -13.723 -8.351 11.066 1.00 91.81 95 ARG A C 1
ATOM 753 O O . ARG A 1 95 ? -13.273 -9.032 11.986 1.00 91.81 95 ARG A O 1
ATOM 760 N N . GLY A 1 96 ? -14.866 -7.667 11.151 1.00 93.62 96 GLY A N 1
ATOM 761 C CA . GLY A 1 96 ? -15.729 -7.648 12.336 1.00 93.62 96 GLY A CA 1
ATOM 762 C C . GLY A 1 96 ? -15.174 -6.869 13.534 1.00 93.62 96 GLY A C 1
ATOM 763 O O . GLY A 1 96 ? -15.664 -7.067 14.640 1.00 93.62 96 GLY A O 1
ATOM 764 N N . LYS A 1 97 ? -14.148 -6.025 13.343 1.00 93.50 97 LYS A N 1
ATOM 765 C CA . LYS A 1 97 ? -13.470 -5.301 14.437 1.00 93.50 97 LYS A CA 1
ATOM 766 C C . LYS A 1 97 ? -13.632 -3.782 14.402 1.00 93.50 97 LYS A C 1
ATOM 768 O O . LYS A 1 97 ? -13.222 -3.127 15.354 1.00 93.50 97 LYS A O 1
ATOM 773 N N . LEU A 1 98 ? -14.155 -3.225 13.313 1.00 95.88 98 LEU A N 1
ATOM 774 C CA . LEU A 1 98 ? -14.227 -1.779 13.102 1.00 95.88 98 LEU A CA 1
ATOM 775 C C . LEU A 1 98 ? -15.626 -1.239 13.391 1.00 95.88 98 LEU A C 1
ATOM 777 O O . LEU A 1 98 ? -16.622 -1.878 13.054 1.00 95.88 98 LEU A O 1
ATOM 781 N N . ASP A 1 99 ? -15.681 -0.040 13.967 1.00 96.44 99 ASP A N 1
ATOM 782 C CA . ASP A 1 99 ? -16.881 0.794 13.941 1.00 96.44 99 ASP A CA 1
ATOM 783 C C . ASP A 1 99 ? -17.207 1.246 12.504 1.00 96.44 99 ASP A C 1
ATOM 785 O O . ASP A 1 99 ? -16.381 1.128 11.596 1.00 96.44 99 ASP A O 1
ATOM 789 N N . GLU A 1 100 ? -18.414 1.770 12.294 1.00 96.56 100 GLU A N 1
ATOM 790 C CA . GLU A 1 100 ? -18.932 2.113 10.964 1.00 96.56 100 GLU A CA 1
ATOM 791 C C . GLU A 1 100 ? -18.055 3.123 10.207 1.00 96.56 100 GLU A C 1
ATOM 793 O O . GLU A 1 100 ? -17.790 2.954 9.014 1.00 96.56 100 GLU A O 1
ATOM 798 N N . GLU A 1 101 ? -17.560 4.153 10.889 1.00 97.19 101 GLU A N 1
ATOM 799 C CA . GLU A 1 101 ? -16.755 5.197 10.259 1.00 97.19 101 GLU A CA 1
ATOM 800 C C . GLU A 1 101 ? -15.353 4.675 9.917 1.00 97.19 101 GLU A C 1
ATOM 802 O O . GLU A 1 101 ? -14.864 4.894 8.805 1.00 97.19 101 GLU A O 1
ATOM 807 N N . SER A 1 102 ? -14.737 3.905 10.820 1.00 97.69 102 SER A N 1
ATOM 808 C CA . SER A 1 102 ? -13.467 3.220 10.548 1.00 97.69 102 SER A CA 1
ATOM 809 C C . SER A 1 102 ? -13.597 2.221 9.397 1.00 97.69 102 SER A C 1
ATOM 811 O O . SER A 1 102 ? -12.712 2.140 8.547 1.00 97.69 102 SER A O 1
ATOM 813 N N . LEU A 1 103 ? -14.704 1.476 9.337 1.00 96.88 103 LEU A N 1
ATOM 814 C CA . LEU A 1 103 ? -14.978 0.527 8.261 1.00 96.88 103 LEU A CA 1
ATOM 815 C C . LEU A 1 103 ? -15.132 1.242 6.915 1.00 96.88 103 LEU A C 1
ATOM 817 O O . LEU A 1 103 ? -14.536 0.820 5.927 1.00 96.88 103 LEU A O 1
ATOM 821 N N . SER A 1 104 ? -15.884 2.345 6.883 1.00 97.25 104 SER A N 1
ATOM 822 C CA . SER A 1 104 ? -16.055 3.177 5.687 1.00 97.25 104 SER A CA 1
ATOM 823 C C . SER A 1 104 ? -14.722 3.731 5.182 1.00 97.25 104 SER A C 1
ATOM 825 O O . SER A 1 104 ? -14.441 3.680 3.984 1.00 97.25 104 SER A O 1
ATOM 827 N N . LEU A 1 105 ? -13.863 4.208 6.091 1.00 98.00 105 LEU A N 1
ATOM 828 C CA . LEU A 1 105 ? -12.518 4.664 5.745 1.00 98.00 105 LEU A CA 1
ATOM 829 C C . LEU A 1 105 ? -11.672 3.534 5.144 1.00 98.00 105 LEU A C 1
ATOM 831 O O . LEU A 1 105 ? -11.073 3.715 4.085 1.00 98.00 105 LEU A O 1
ATOM 835 N N . VAL A 1 106 ? -11.640 2.369 5.796 1.00 96.94 106 VAL A N 1
ATOM 836 C CA . VAL A 1 106 ? -10.857 1.224 5.317 1.00 96.94 106 VAL A CA 1
ATOM 837 C C . VAL A 1 106 ? -11.366 0.729 3.965 1.00 96.94 106 VAL A C 1
ATOM 839 O O . VAL A 1 106 ? -10.551 0.447 3.094 1.00 96.94 106 VAL A O 1
ATOM 842 N N . HIS A 1 107 ? -12.679 0.686 3.732 1.00 96.44 107 HIS A N 1
ATOM 843 C CA . HIS A 1 107 ? -13.221 0.322 2.421 1.00 96.44 107 HIS A CA 1
ATOM 844 C C . HIS A 1 107 ? -12.763 1.272 1.312 1.00 96.44 107 HIS A C 1
ATOM 846 O O . HIS A 1 107 ? -12.306 0.793 0.280 1.00 96.44 107 HIS A O 1
ATOM 852 N N . LYS A 1 108 ? -12.789 2.591 1.541 1.00 97.62 108 LYS A N 1
ATOM 853 C CA . LYS A 1 108 ? -12.300 3.572 0.554 1.00 97.62 108 LYS A CA 1
ATOM 854 C C . LYS A 1 108 ? -10.827 3.358 0.201 1.00 97.62 108 LYS A C 1
ATOM 856 O O . LYS A 1 108 ? -10.457 3.455 -0.964 1.00 97.62 108 LYS A O 1
ATOM 861 N N . ILE A 1 109 ? -10.001 3.057 1.203 1.00 97.69 109 ILE A N 1
ATOM 862 C CA . ILE A 1 109 ? -8.577 2.751 1.011 1.00 97.69 109 ILE A CA 1
ATOM 863 C C . ILE A 1 109 ? -8.410 1.464 0.195 1.00 97.69 109 ILE A C 1
ATOM 865 O O . ILE A 1 109 ? -7.682 1.452 -0.792 1.00 97.69 109 ILE A O 1
ATOM 869 N N . LEU A 1 110 ? -9.129 0.399 0.559 1.00 97.06 110 LEU A N 1
ATOM 870 C CA . LEU A 1 110 ? -9.059 -0.885 -0.141 1.00 97.06 110 LEU A CA 1
ATOM 871 C C . LEU A 1 110 ? -9.563 -0.799 -1.585 1.00 97.06 110 LEU A C 1
ATOM 873 O O . LEU A 1 110 ? -9.013 -1.466 -2.456 1.00 97.06 110 LEU A O 1
ATOM 877 N N . ASP A 1 111 ? -10.585 0.011 -1.857 1.00 97.88 111 ASP A N 1
ATOM 878 C CA . ASP A 1 111 ? -11.054 0.270 -3.220 1.00 97.88 111 ASP A CA 1
ATOM 879 C C . ASP A 1 111 ? -9.966 0.951 -4.053 1.00 97.88 111 ASP A C 1
ATOM 881 O O . ASP A 1 111 ? -9.697 0.526 -5.177 1.00 97.88 111 ASP A O 1
ATOM 885 N N . LYS A 1 112 ? -9.263 1.933 -3.477 1.00 98.12 112 LYS A N 1
ATOM 886 C CA . LYS A 1 112 ? -8.145 2.596 -4.149 1.00 98.12 112 LYS A CA 1
ATOM 887 C C . LYS A 1 112 ? -6.972 1.645 -4.414 1.00 98.12 112 LYS A C 1
ATOM 889 O O . LYS A 1 112 ? -6.435 1.631 -5.519 1.00 98.12 112 LYS A O 1
ATOM 894 N N . ASP A 1 113 ? -6.627 0.795 -3.451 1.00 97.06 113 ASP A N 1
ATOM 895 C CA . ASP A 1 113 ? -5.583 -0.222 -3.629 1.00 97.06 113 ASP A CA 1
ATOM 896 C C . ASP A 1 113 ? -5.971 -1.247 -4.724 1.00 97.06 113 ASP A C 1
ATOM 898 O O . ASP A 1 113 ? -5.124 -1.706 -5.496 1.00 97.06 113 ASP A O 1
ATOM 902 N N . ARG A 1 114 ? -7.264 -1.587 -4.870 1.00 97.88 114 ARG A N 1
ATOM 903 C CA . ARG A 1 114 ? -7.750 -2.434 -5.982 1.00 97.88 114 ARG A CA 1
ATOM 904 C C . ARG A 1 114 ? -7.566 -1.749 -7.337 1.00 97.88 114 ARG A C 1
ATOM 906 O O . ARG A 1 114 ? -7.106 -2.402 -8.272 1.00 97.88 114 ARG A O 1
ATOM 913 N N . GLU A 1 115 ? -7.845 -0.447 -7.434 1.00 98.19 115 GLU A N 1
ATOM 914 C CA . GLU A 1 115 ? -7.577 0.332 -8.652 1.00 98.19 115 GLU A CA 1
ATOM 915 C C . GLU A 1 115 ? -6.087 0.312 -9.025 1.00 98.19 115 GLU A C 1
ATOM 917 O O . GLU A 1 115 ? -5.752 0.142 -10.200 1.00 98.19 115 GLU A O 1
ATOM 922 N N . HIS A 1 116 ? -5.179 0.434 -8.046 1.00 98.00 116 HIS A N 1
ATOM 923 C CA . HIS A 1 116 ? -3.738 0.318 -8.297 1.00 98.00 116 HIS A CA 1
ATOM 924 C C . HIS A 1 116 ? -3.381 -1.051 -8.872 1.00 98.00 116 HIS A C 1
ATOM 926 O O . HIS A 1 116 ? -2.655 -1.140 -9.863 1.00 98.00 116 HIS A O 1
ATOM 932 N N . VAL A 1 117 ? -3.901 -2.126 -8.272 1.00 97.56 117 VAL A N 1
ATOM 933 C CA . VAL A 1 117 ? -3.667 -3.497 -8.738 1.00 97.56 117 VAL A CA 1
ATOM 934 C C . VAL A 1 117 ? -4.156 -3.683 -10.172 1.00 97.56 117 VAL A C 1
ATOM 936 O O . VAL A 1 117 ? -3.450 -4.295 -10.976 1.00 97.56 117 VAL A O 1
ATOM 939 N N . ASP A 1 118 ? -5.333 -3.169 -10.510 1.00 97.81 118 ASP A N 1
ATOM 940 C CA . ASP A 1 118 ? -5.895 -3.306 -11.853 1.00 97.81 118 ASP A CA 1
ATOM 941 C C . ASP A 1 118 ? -5.113 -2.492 -12.888 1.00 97.81 118 ASP A C 1
ATOM 943 O O . ASP A 1 118 ? -4.795 -3.010 -13.964 1.00 97.81 118 ASP A O 1
ATOM 947 N N . TYR A 1 119 ? -4.686 -1.277 -12.533 1.00 97.75 119 TYR A N 1
ATOM 948 C CA . TYR A 1 119 ? -3.751 -0.501 -13.343 1.00 97.75 119 TYR A CA 1
ATOM 949 C C . TYR A 1 119 ? -2.442 -1.271 -13.577 1.00 97.75 119 TYR A C 1
ATOM 951 O O . TYR A 1 119 ? -2.038 -1.467 -14.722 1.00 97.75 119 TYR A O 1
ATOM 959 N N . LEU A 1 120 ? -1.804 -1.785 -12.523 1.00 97.12 120 LEU A N 1
ATOM 960 C CA . LEU A 1 120 ? -0.548 -2.529 -12.633 1.00 97.12 120 LEU A CA 1
ATOM 961 C C . LEU A 1 120 ? -0.695 -3.799 -13.482 1.00 97.12 120 LEU A C 1
ATOM 963 O O . LEU A 1 120 ? 0.192 -4.115 -14.271 1.00 97.12 120 LEU A O 1
ATOM 967 N N . LYS A 1 121 ? -1.815 -4.522 -13.368 1.00 96.50 121 LYS A N 1
ATOM 968 C CA . LYS A 1 121 ? -2.102 -5.677 -14.234 1.00 96.50 121 LYS A CA 1
ATOM 969 C C . LYS A 1 121 ? -2.227 -5.271 -15.697 1.00 96.50 121 LYS A C 1
ATOM 971 O O . LYS A 1 121 ? -1.726 -5.998 -16.550 1.00 96.50 121 LYS A O 1
ATOM 976 N N . SER A 1 122 ? -2.855 -4.132 -15.998 1.00 96.62 122 SER A N 1
ATOM 977 C CA . SER A 1 122 ? -2.975 -3.666 -17.385 1.00 96.62 122 SER A CA 1
ATOM 978 C C . SER A 1 122 ? -1.608 -3.459 -18.045 1.00 96.62 122 SER A C 1
ATOM 980 O O . SER A 1 122 ? -1.451 -3.809 -19.212 1.00 96.62 122 SER A O 1
ATOM 982 N N . LEU A 1 123 ? -0.590 -3.040 -17.282 1.00 95.19 123 LEU A N 1
ATOM 983 C CA . LEU A 1 123 ? 0.783 -2.869 -17.775 1.00 95.19 123 LEU A CA 1
ATOM 984 C C . LEU 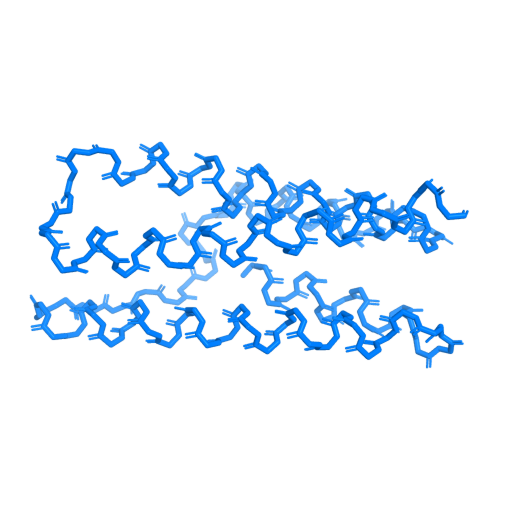A 1 123 ? 1.460 -4.187 -18.191 1.00 95.19 123 LEU A C 1
ATOM 986 O O . LEU A 1 123 ? 2.369 -4.162 -19.010 1.00 95.19 123 LEU A O 1
ATOM 990 N N . LEU A 1 124 ? 1.037 -5.334 -17.642 1.00 90.62 124 LEU A N 1
ATOM 991 C CA . LEU A 1 124 ? 1.558 -6.662 -18.016 1.00 90.62 124 LEU A CA 1
ATOM 992 C C . LEU A 1 124 ? 0.862 -7.262 -19.243 1.00 90.62 124 LEU A C 1
ATOM 994 O O . LEU A 1 124 ? 1.332 -8.253 -19.797 1.00 90.62 124 LEU A O 1
ATOM 998 N N . HIS A 1 125 ? -0.282 -6.701 -19.625 1.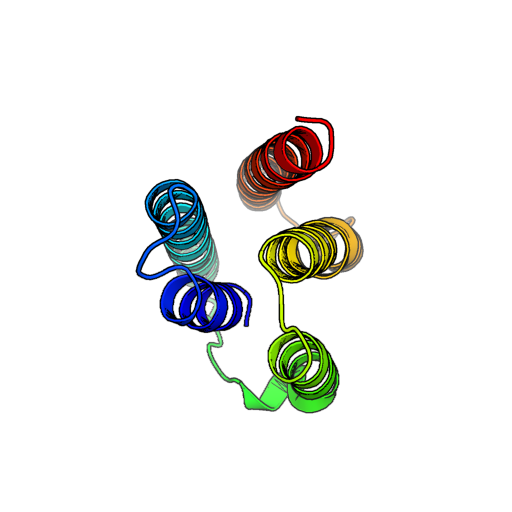00 78.00 125 HIS A N 1
ATOM 999 C CA . HIS A 1 125 ? -1.076 -7.128 -20.775 1.00 78.00 125 HIS A CA 1
ATOM 1000 C C . HIS A 1 125 ? -1.009 -6.121 -21.938 1.00 78.00 125 HIS A C 1
ATOM 1002 O O . HIS A 1 125 ? -1.784 -6.250 -22.886 1.00 78.00 125 HIS A O 1
ATOM 1008 N N . SER A 1 126 ? -0.115 -5.128 -21.830 1.00 55.22 126 SER A N 1
ATOM 1009 C CA . SER A 1 126 ? 0.137 -4.060 -22.809 1.00 55.22 126 SER A CA 1
ATOM 1010 C C . SER A 1 126 ? 1.174 -4.457 -23.855 1.00 55.22 126 SER A C 1
ATOM 1012 O O . SER A 1 126 ? 2.133 -5.172 -23.488 1.00 55.22 126 SER A O 1
#

Mean predicted aligned error: 4.63 Å

Secondary structure (DSSP, 8-state):
-HHHHHHHHHHH-TTSTTHHHHHHHHHHHHHHHHHHHHHHHHTT------GGGGHHHHHHHHHHHHS--SHHHHHHHHHHIIIIIIIIHHHHHHTTT--HHHHHHHHHHHHHHHHHHHHHHHHH--

Radius of gyration: 15.09 Å; Cα contacts (8 Å, |Δi|>4): 75; chains: 1; bounding box: 35×22×44 Å

pLDDT: mean 88.96, std 11.79, range [54.41, 98.31]